Protein AF-A0A495PVV3-F1 (afdb_monomer)

pLDDT: mean 75.31, std 12.53, range [42.66, 89.19]

Solvent-accessible surface area (backbone atoms only — not comparable to full-atom values): 3676 Å² total; per-residue (Å²): 133,86,79,75,68,80,76,78,72,64,58,65,48,39,52,52,11,49,52,32,29,53,50,13,51,50,47,48,50,48,60,71,71,47,87,66,82,72,52,70,63,59,58,55,50,19,52,49,28,34,54,49,10,50,50,33,38,50,36,56,75,69,67,57,129

Nearest PDB structures (foldseek):
  7a0g-assembly1_HHH  TM=8.444E-01  e=4.142E+00  Serratia marcescens
  1cnt-assembly2_3  TM=7.073E-01  e=9.428E+00  Homo sapiens
  7p3r-assembly1_D  TM=4.610E-01  e=3.906E+00  Vibrio cholerae O1 biovar El Tor str. N16961
  7a0g-assembly1_DDD  TM=3.769E-01  e=3.906E+00  Serratia marcescens

Radius of gyration: 16.31 Å; Cα contacts (8 Å, |Δi|>4): 52; chains: 1; bounding box: 40×16×50 Å

Mean predicted aligned error: 9.44 Å

Secondary structure (DSSP, 8-state):
----------HHHHHHHHHHHHHHHHHHHHHHH--S---HHHHHHHHHHHHHHHHHHHHHHTT--

Structure (mmCIF, N/CA/C/O backbone):
data_AF-A0A495PVV3-F1
#
_entry.id   AF-A0A495PVV3-F1
#
loop_
_atom_site.group_PDB
_atom_site.id
_atom_site.type_symbol
_atom_site.label_atom_id
_atom_site.label_alt_id
_atom_site.label_comp_id
_atom_site.label_asym_id
_atom_site.label_entity_id
_atom_site.label_seq_id
_atom_site.pdbx_PDB_ins_code
_atom_site.Cartn_x
_atom_site.Cartn_y
_atom_site.Cartn_z
_atom_site.occupancy
_atom_site.B_iso_or_equiv
_atom_site.auth_seq_id
_atom_site.auth_comp_id
_atom_site.auth_asym_id
_atom_site.auth_atom_id
_atom_site.pdbx_PDB_model_num
ATOM 1 N N . MET A 1 1 ? -27.440 -3.054 28.882 1.00 42.66 1 MET A N 1
ATOM 2 C CA . MET A 1 1 ? -26.336 -2.359 28.191 1.00 42.66 1 MET A CA 1
ATOM 3 C C . MET A 1 1 ? -25.566 -3.434 27.451 1.00 42.66 1 MET A C 1
ATOM 5 O O . MET A 1 1 ? -24.892 -4.230 28.091 1.00 42.66 1 MET A O 1
ATOM 9 N N . GLU A 1 2 ? -25.807 -3.573 26.150 1.00 43.31 2 GLU A N 1
ATOM 10 C CA . GLU A 1 2 ? -25.111 -4.560 25.326 1.00 43.31 2 GLU A CA 1
ATOM 11 C C . GLU A 1 2 ? -23.656 -4.107 25.189 1.00 43.31 2 GLU A C 1
ATOM 13 O O . GLU A 1 2 ? -23.369 -3.076 24.586 1.00 43.31 2 GLU A O 1
ATOM 18 N N . ASN A 1 3 ? -22.742 -4.824 25.843 1.00 52.53 3 ASN A N 1
ATOM 19 C CA . ASN A 1 3 ? -21.312 -4.607 25.679 1.00 52.53 3 ASN A CA 1
ATOM 20 C C . ASN A 1 3 ? -20.933 -5.125 24.293 1.00 52.53 3 ASN A C 1
ATOM 22 O O . ASN A 1 3 ? -20.596 -6.298 24.129 1.00 52.53 3 ASN A O 1
ATOM 26 N N . SER A 1 4 ? -21.004 -4.255 23.287 1.00 55.72 4 SER A N 1
ATOM 27 C CA . SER A 1 4 ? -20.377 -4.488 21.994 1.00 55.72 4 SER A CA 1
ATOM 28 C C . SER A 1 4 ? -18.871 -4.581 22.233 1.00 55.72 4 SER A C 1
ATOM 30 O O . SER A 1 4 ? -18.176 -3.565 22.277 1.00 55.72 4 SER A O 1
ATOM 32 N N . VAL A 1 5 ? -18.380 -5.800 22.473 1.00 59.38 5 VAL A N 1
ATOM 33 C CA . VAL A 1 5 ? -16.950 -6.115 22.526 1.00 59.38 5 VAL A CA 1
ATOM 34 C C . VAL A 1 5 ? -16.322 -5.422 21.321 1.00 59.38 5 VAL A C 1
ATOM 36 O O . VAL A 1 5 ? -16.777 -5.692 20.206 1.00 59.38 5 VAL A O 1
ATOM 39 N N . PRO A 1 6 ? -15.352 -4.503 21.496 1.00 54.97 6 PRO A N 1
ATOM 40 C CA . PRO A 1 6 ? -14.735 -3.841 20.362 1.00 54.97 6 PRO A CA 1
ATOM 41 C C . PRO A 1 6 ? -14.153 -4.944 19.489 1.00 54.97 6 PRO A C 1
ATOM 43 O O . PRO A 1 6 ? -13.217 -5.641 19.884 1.00 54.97 6 PRO A O 1
ATOM 46 N N . GLN A 1 7 ? -14.791 -5.173 18.341 1.00 58.41 7 GLN A N 1
ATOM 47 C CA . GLN A 1 7 ? -14.395 -6.197 17.396 1.00 58.41 7 GLN A CA 1
ATOM 48 C C . GLN A 1 7 ? -12.957 -5.860 17.020 1.00 58.41 7 GLN A C 1
ATOM 50 O O . GLN A 1 7 ? -12.708 -4.862 16.345 1.00 58.41 7 GLN A O 1
ATOM 55 N N . LYS A 1 8 ? -12.002 -6.632 17.548 1.00 61.44 8 LYS A N 1
ATOM 56 C CA . LYS A 1 8 ? -10.568 -6.432 17.344 1.00 61.44 8 LYS A CA 1
ATOM 57 C C . LYS A 1 8 ? -10.294 -6.588 15.852 1.00 61.44 8 LYS A C 1
ATOM 59 O O . LYS A 1 8 ? -10.076 -7.693 15.366 1.00 61.44 8 LYS A O 1
ATOM 64 N N . ARG A 1 9 ? -10.383 -5.484 15.107 1.00 63.31 9 ARG A N 1
ATOM 65 C CA . ARG A 1 9 ? -10.059 -5.430 13.682 1.00 63.31 9 ARG A CA 1
ATOM 66 C C . ARG A 1 9 ? -8.594 -5.825 13.573 1.00 63.31 9 ARG A C 1
ATOM 68 O O . ARG A 1 9 ? -7.732 -5.171 14.158 1.00 63.31 9 ARG A O 1
ATOM 75 N N . ASN A 1 10 ? -8.314 -6.934 12.893 1.00 70.31 10 ASN A N 1
ATOM 76 C CA . ASN A 1 10 ? -6.944 -7.390 12.695 1.00 70.31 10 ASN A CA 1
ATOM 77 C C . ASN A 1 10 ? -6.238 -6.399 11.761 1.00 70.31 10 ASN A C 1
ATOM 79 O O . ASN A 1 10 ? -6.301 -6.521 10.541 1.00 70.31 10 ASN A O 1
ATOM 83 N N . ILE A 1 11 ? -5.560 -5.418 12.363 1.00 77.62 11 ILE A N 1
ATOM 84 C CA . ILE A 1 11 ? -4.712 -4.422 11.692 1.00 77.62 11 ILE A CA 1
ATOM 85 C C . ILE A 1 11 ? -3.687 -5.082 10.765 1.00 77.62 11 ILE A C 1
ATOM 87 O O . ILE A 1 11 ? -3.330 -4.507 9.748 1.00 77.62 11 ILE A O 1
ATOM 91 N N . TRP A 1 12 ? -3.280 -6.317 11.056 1.00 79.25 12 TRP A N 1
ATOM 92 C CA . TRP A 1 12 ? -2.376 -7.095 10.214 1.00 79.25 12 TRP A CA 1
ATOM 93 C C . TRP A 1 12 ? -2.870 -7.296 8.778 1.00 79.25 12 TRP A C 1
ATOM 95 O O . TRP A 1 12 ? -2.057 -7.179 7.870 1.00 79.25 12 TRP A O 1
ATOM 105 N N . HIS A 1 13 ? -4.172 -7.515 8.548 1.00 77.00 13 HIS A N 1
ATOM 106 C CA . HIS A 1 13 ? -4.709 -7.612 7.180 1.00 77.00 13 HIS A CA 1
ATOM 107 C C . HIS A 1 13 ? -4.674 -6.262 6.461 1.00 77.00 13 HIS A C 1
ATOM 109 O O . HIS A 1 13 ? -4.415 -6.205 5.265 1.00 77.00 13 HIS A O 1
ATOM 115 N N . LEU A 1 14 ? -4.865 -5.163 7.197 1.00 78.69 14 LEU A N 1
ATOM 116 C CA . LEU A 1 14 ? -4.717 -3.823 6.635 1.00 78.69 14 LEU A CA 1
ATOM 117 C C . LEU A 1 14 ? -3.260 -3.534 6.267 1.00 78.69 14 LEU A C 1
ATOM 119 O O . LEU A 1 14 ? -3.001 -3.038 5.176 1.00 78.69 14 LEU A O 1
ATOM 123 N N . VAL A 1 15 ? -2.309 -3.872 7.141 1.00 86.31 15 VAL A N 1
ATOM 124 C CA . VAL A 1 15 ? -0.882 -3.673 6.860 1.00 86.31 15 VAL A CA 1
ATOM 125 C C . VAL A 1 15 ? -0.456 -4.518 5.661 1.00 86.31 15 VAL A C 1
ATOM 127 O O . VAL A 1 15 ? 0.166 -3.972 4.758 1.00 86.31 15 VAL A O 1
ATOM 130 N N . LEU A 1 16 ? -0.839 -5.80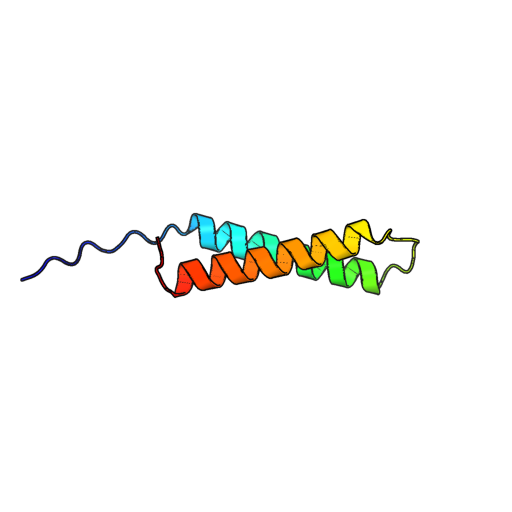0 5.596 1.00 84.88 16 LEU A N 1
ATOM 131 C CA . LEU A 1 16 ? -0.533 -6.666 4.450 1.00 84.88 16 LEU A CA 1
ATOM 132 C C . LEU A 1 16 ? -1.151 -6.138 3.151 1.00 84.88 16 LEU A C 1
ATOM 134 O O . LEU A 1 16 ? -0.455 -6.047 2.143 1.00 84.88 16 LEU A O 1
ATOM 138 N N . GLY A 1 17 ? -2.427 -5.744 3.184 1.00 82.75 17 GLY A N 1
ATOM 139 C CA . GLY A 1 17 ? -3.125 -5.212 2.017 1.00 82.75 17 GLY A CA 1
ATOM 140 C C . GLY A 1 17 ? -2.477 -3.936 1.479 1.00 82.75 17 GLY A C 1
ATOM 141 O O . GLY A 1 17 ? -2.254 -3.823 0.277 1.00 82.75 17 GLY A O 1
ATOM 142 N N . ILE A 1 18 ? -2.094 -3.006 2.362 1.00 87.31 18 ILE A N 1
ATOM 143 C CA . ILE A 1 18 ? -1.379 -1.777 1.982 1.00 87.31 18 ILE A CA 1
ATOM 144 C C . ILE A 1 18 ? 0.004 -2.104 1.414 1.00 87.31 18 ILE A C 1
ATOM 146 O O . ILE A 1 18 ? 0.387 -1.543 0.390 1.00 87.31 18 ILE A O 1
ATOM 150 N N . LEU A 1 19 ? 0.745 -3.020 2.042 1.00 88.88 19 LEU A N 1
ATOM 151 C CA . LEU A 1 19 ? 2.088 -3.395 1.597 1.00 88.88 19 LEU A CA 1
ATOM 152 C C . LEU A 1 19 ? 2.051 -4.019 0.197 1.00 88.88 19 LEU A C 1
ATOM 154 O O . LEU A 1 19 ? 2.833 -3.634 -0.672 1.00 88.88 19 LEU A O 1
ATOM 158 N N . PHE A 1 20 ? 1.095 -4.918 -0.046 1.00 86.81 20 PHE A N 1
ATOM 159 C CA . PHE A 1 20 ? 0.881 -5.528 -1.355 1.00 86.81 20 PHE A CA 1
ATOM 160 C C . PHE A 1 20 ? 0.365 -4.543 -2.395 1.00 86.81 20 PHE A C 1
ATOM 162 O O . PHE A 1 20 ? 0.816 -4.583 -3.536 1.00 86.81 20 PHE A O 1
ATOM 169 N N . PHE A 1 21 ? -0.517 -3.622 -2.013 1.00 87.00 21 PHE A N 1
ATOM 170 C CA . PHE A 1 21 ? -1.002 -2.589 -2.918 1.00 87.00 21 PHE A CA 1
ATOM 171 C C . PHE A 1 21 ? 0.126 -1.646 -3.360 1.00 87.00 21 PHE A C 1
ATOM 173 O O . PHE A 1 21 ? 0.290 -1.401 -4.554 1.00 87.00 21 PHE A O 1
ATOM 180 N N . ILE A 1 22 ? 0.951 -1.167 -2.422 1.00 88.75 22 ILE A N 1
ATOM 181 C CA . ILE A 1 22 ? 2.103 -0.304 -2.725 1.00 88.75 22 ILE A CA 1
ATOM 182 C C . ILE A 1 22 ? 3.124 -1.054 -3.584 1.00 88.75 22 ILE A C 1
ATOM 184 O O . ILE A 1 22 ? 3.579 -0.511 -4.589 1.00 88.75 22 ILE A O 1
ATOM 188 N N . TYR A 1 23 ? 3.457 -2.301 -3.234 1.00 85.88 23 TYR A N 1
ATOM 189 C CA . TYR A 1 23 ? 4.395 -3.114 -4.010 1.00 85.88 23 TYR A CA 1
ATOM 190 C C . TYR A 1 23 ? 3.874 -3.405 -5.423 1.00 85.88 23 TYR A C 1
ATOM 192 O O . TYR A 1 23 ? 4.620 -3.267 -6.387 1.00 85.88 23 TYR A O 1
ATOM 200 N N . GLY A 1 24 ? 2.587 -3.737 -5.563 1.00 85.44 24 GLY A N 1
ATOM 201 C CA . GLY A 1 24 ? 1.934 -3.955 -6.852 1.00 85.44 24 GLY A CA 1
ATOM 202 C C . GLY A 1 24 ? 1.931 -2.700 -7.726 1.00 85.44 24 GLY A C 1
ATOM 203 O O . GLY A 1 24 ? 2.305 -2.778 -8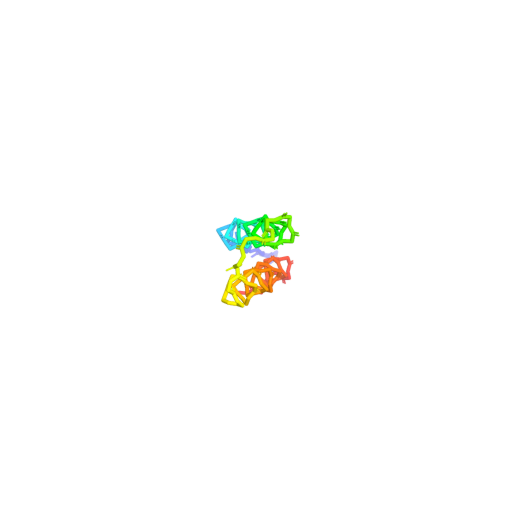.893 1.00 85.44 24 GLY A O 1
ATOM 204 N N . CYS A 1 25 ? 1.602 -1.533 -7.161 1.00 85.75 25 CYS A N 1
ATOM 205 C CA . CYS A 1 25 ? 1.679 -0.248 -7.865 1.00 85.75 25 CYS A CA 1
ATOM 206 C C . CYS A 1 25 ? 3.113 0.116 -8.266 1.00 85.75 25 CYS A C 1
ATOM 208 O O . CYS A 1 25 ? 3.341 0.530 -9.399 1.00 85.75 25 CYS A O 1
ATOM 210 N N . TYR A 1 26 ? 4.086 -0.062 -7.367 1.00 86.25 26 TYR A N 1
ATOM 211 C CA . TYR A 1 26 ? 5.499 0.179 -7.666 1.00 86.25 26 TYR A CA 1
ATOM 212 C C . TYR A 1 26 ? 5.996 -0.741 -8.782 1.00 86.25 26 TYR A C 1
ATOM 214 O O . TYR A 1 26 ? 6.638 -0.282 -9.724 1.00 86.25 26 TYR A O 1
ATOM 222 N N . LYS A 1 27 ? 5.651 -2.031 -8.713 1.00 83.12 27 LYS A N 1
ATOM 223 C CA . LYS A 1 27 ? 6.032 -3.013 -9.726 1.00 83.12 27 LYS A CA 1
ATOM 224 C C . LYS A 1 27 ? 5.379 -2.698 -11.069 1.00 83.12 27 LYS A C 1
ATOM 226 O O . LYS A 1 27 ? 6.080 -2.697 -12.068 1.00 83.12 27 LYS A O 1
ATOM 231 N N . LEU A 1 28 ? 4.095 -2.333 -11.092 1.00 83.44 28 LEU A N 1
ATOM 232 C CA . LEU A 1 28 ? 3.387 -1.917 -12.307 1.00 83.44 28 LEU A CA 1
ATOM 233 C C . LEU A 1 28 ? 3.992 -0.646 -12.927 1.00 83.44 28 LEU A C 1
ATOM 235 O O . LEU A 1 28 ? 4.146 -0.565 -14.146 1.00 83.44 28 LEU A O 1
ATOM 239 N N . TYR A 1 29 ? 4.386 0.324 -12.098 1.00 82.38 29 TYR A N 1
ATOM 240 C CA . TYR A 1 29 ? 5.076 1.535 -12.547 1.00 82.38 29 TYR A CA 1
ATOM 241 C C . TYR A 1 29 ? 6.467 1.227 -13.117 1.00 82.38 29 TYR A C 1
ATOM 243 O O . TYR A 1 29 ? 6.819 1.724 -14.188 1.00 82.38 29 TYR A O 1
ATOM 251 N N . SER A 1 30 ? 7.230 0.360 -12.445 1.00 79.94 30 SER A N 1
ATOM 252 C CA . SER A 1 30 ? 8.533 -0.116 -12.919 1.00 79.94 30 SER A CA 1
ATOM 253 C C . SER A 1 30 ? 8.401 -0.866 -14.245 1.00 79.94 30 SER A C 1
ATOM 255 O O . SER A 1 30 ? 9.126 -0.546 -15.175 1.00 79.94 30 SER A O 1
ATOM 257 N N . ASN A 1 31 ? 7.414 -1.757 -14.375 1.00 74.12 31 ASN A N 1
ATOM 258 C CA . ASN A 1 31 ? 7.079 -2.476 -15.612 1.00 74.12 31 ASN A CA 1
ATOM 259 C C . ASN A 1 31 ? 6.718 -1.551 -16.776 1.00 74.12 31 ASN A C 1
ATOM 261 O O . ASN A 1 31 ? 6.933 -1.900 -17.931 1.00 74.12 31 ASN A O 1
ATOM 265 N N . THR A 1 32 ? 6.128 -0.391 -16.488 1.00 72.00 32 THR A N 1
ATOM 266 C CA . THR A 1 32 ? 5.744 0.576 -17.525 1.00 72.00 32 THR A CA 1
ATOM 267 C C . THR A 1 32 ? 6.917 1.477 -17.921 1.00 72.00 32 THR A C 1
ATOM 269 O O . THR A 1 32 ? 6.993 1.921 -19.062 1.00 72.00 32 THR A O 1
ATOM 272 N N . THR A 1 33 ? 7.825 1.761 -16.985 1.00 72.00 33 THR A N 1
ATOM 273 C CA . THR A 1 33 ? 8.961 2.679 -17.186 1.00 72.00 33 THR A CA 1
ATOM 274 C C . THR A 1 33 ? 10.185 1.962 -17.755 1.00 72.00 33 THR A C 1
ATOM 276 O O . THR A 1 33 ? 10.917 2.514 -18.575 1.00 72.00 33 THR A O 1
ATOM 279 N N . THR A 1 34 ? 10.409 0.724 -17.328 1.00 63.81 34 THR A N 1
ATOM 280 C CA . THR A 1 34 ? 11.540 -0.102 -17.727 1.00 63.81 34 THR A CA 1
ATOM 281 C C . THR A 1 34 ? 11.079 -1.026 -18.846 1.00 63.81 34 THR A C 1
ATOM 283 O O . THR A 1 34 ? 10.593 -2.127 -18.613 1.00 63.81 34 THR A O 1
ATOM 286 N N . THR A 1 35 ? 11.227 -0.562 -20.087 1.00 58.88 35 THR A N 1
ATOM 287 C CA . THR A 1 35 ? 10.960 -1.317 -21.329 1.00 58.88 35 THR A CA 1
ATOM 288 C C . THR A 1 35 ? 11.980 -2.449 -21.563 1.00 58.88 35 THR A C 1
ATOM 290 O O . THR A 1 35 ? 12.334 -2.744 -22.699 1.00 58.88 35 THR A O 1
ATOM 293 N N . GLU A 1 36 ? 12.520 -3.044 -20.500 1.00 56.62 36 GLU A N 1
ATOM 294 C CA . GLU A 1 36 ? 13.489 -4.137 -20.567 1.00 56.62 36 GLU A CA 1
ATOM 295 C C . GLU A 1 36 ? 12.738 -5.444 -20.335 1.00 56.62 36 GLU A C 1
ATOM 297 O O . GLU A 1 36 ? 12.622 -5.895 -19.203 1.00 56.62 36 GLU A O 1
ATOM 302 N N . ASP A 1 37 ? 12.154 -5.994 -21.404 1.00 57.28 37 ASP A N 1
ATOM 303 C CA . ASP A 1 37 ? 11.691 -7.385 -21.519 1.00 57.28 37 ASP A CA 1
ATOM 304 C 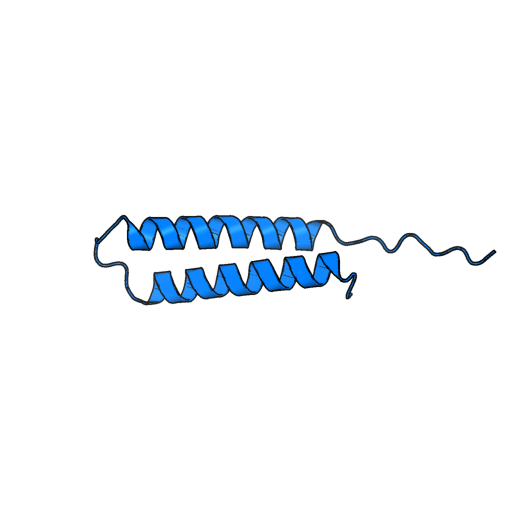C . ASP A 1 37 ? 11.051 -7.994 -20.255 1.00 57.28 37 ASP A C 1
ATOM 306 O O . ASP A 1 37 ? 11.268 -9.163 -19.916 1.00 57.28 37 ASP A O 1
ATOM 310 N N . GLU A 1 38 ? 10.238 -7.218 -19.530 1.00 55.59 38 GLU A N 1
ATOM 311 C CA . GLU A 1 38 ? 9.560 -7.720 -18.344 1.00 55.59 38 GLU A CA 1
ATOM 312 C C . GLU A 1 38 ? 8.405 -8.612 -18.802 1.00 55.59 38 GLU A C 1
ATOM 314 O O . GLU A 1 38 ? 7.274 -8.183 -19.034 1.00 55.59 38 GLU A O 1
ATOM 319 N N . THR A 1 39 ? 8.755 -9.888 -18.971 1.00 65.56 39 THR A N 1
ATOM 320 C CA . THR A 1 39 ? 7.878 -11.049 -19.129 1.00 65.56 39 THR A CA 1
ATOM 321 C C . THR A 1 39 ? 6.505 -10.826 -18.495 1.00 65.56 39 THR A C 1
ATOM 323 O O . THR A 1 39 ? 6.389 -10.407 -17.343 1.00 65.56 39 THR A O 1
ATOM 326 N N . THR A 1 40 ? 5.449 -11.190 -19.232 1.00 73.50 40 THR A N 1
ATOM 327 C CA . THR A 1 40 ? 4.019 -11.116 -18.860 1.00 73.50 40 THR A CA 1
ATOM 328 C C . THR A 1 40 ? 3.727 -11.535 -17.411 1.00 73.50 40 THR A C 1
ATOM 330 O O . THR A 1 40 ? 2.787 -11.048 -16.788 1.00 73.50 40 THR A O 1
ATOM 333 N N . PHE A 1 41 ? 4.573 -12.400 -16.853 1.00 78.12 41 PHE A N 1
ATOM 334 C CA . PHE A 1 41 ? 4.583 -12.826 -15.461 1.00 78.12 41 PHE A CA 1
ATOM 335 C C . PHE A 1 41 ? 4.624 -11.669 -14.442 1.00 78.12 41 PHE A C 1
ATOM 337 O O . PHE A 1 41 ? 3.843 -11.677 -13.492 1.00 78.12 41 PHE A O 1
ATOM 344 N N . GLY A 1 42 ? 5.466 -10.648 -14.648 1.00 78.00 42 GLY A N 1
ATOM 345 C CA . GLY A 1 42 ? 5.553 -9.483 -13.757 1.00 78.00 42 GLY A CA 1
ATOM 346 C C . GLY A 1 42 ? 4.253 -8.676 -13.725 1.00 78.00 42 GLY A C 1
ATOM 347 O O . GLY A 1 42 ? 3.784 -8.279 -12.658 1.00 78.00 42 GLY A O 1
ATOM 348 N N . TYR A 1 43 ? 3.610 -8.542 -14.886 1.00 80.06 43 TYR A N 1
ATOM 349 C CA . TYR A 1 43 ? 2.338 -7.839 -15.030 1.00 80.06 43 TYR A CA 1
ATOM 350 C C . TYR A 1 43 ? 1.180 -8.593 -14.359 1.00 80.06 43 TYR A C 1
ATOM 352 O O . TYR A 1 43 ? 0.381 -8.001 -13.634 1.00 80.06 43 TYR A O 1
ATOM 360 N N . VAL A 1 44 ? 1.120 -9.919 -14.533 1.00 85.12 44 VAL A N 1
ATOM 361 C CA . VAL A 1 44 ? 0.118 -10.781 -13.879 1.00 85.12 44 VAL A CA 1
ATOM 362 C C . VAL A 1 44 ? 0.262 -10.727 -12.356 1.00 85.12 44 VAL A C 1
ATOM 364 O O . VAL A 1 44 ? -0.737 -10.607 -11.646 1.00 85.12 44 VAL A O 1
ATOM 367 N N . ILE A 1 45 ? 1.496 -10.755 -11.847 1.00 84.81 45 ILE A N 1
ATOM 368 C CA . ILE A 1 45 ? 1.776 -10.633 -10.412 1.00 84.81 45 ILE A CA 1
ATOM 369 C C . ILE A 1 45 ? 1.375 -9.253 -9.884 1.00 84.81 45 ILE A C 1
ATOM 371 O O . ILE A 1 45 ? 0.749 -9.169 -8.827 1.00 84.81 45 ILE A O 1
ATOM 375 N N . ALA A 1 46 ? 1.691 -8.178 -10.610 1.00 84.06 46 ALA A N 1
ATOM 376 C CA . ALA A 1 46 ? 1.324 -6.823 -10.209 1.00 84.06 46 ALA A CA 1
ATOM 377 C C . ALA A 1 46 ? -0.202 -6.665 -10.092 1.00 84.06 46 ALA A C 1
ATOM 379 O O . ALA A 1 46 ? -0.695 -6.184 -9.072 1.00 84.06 46 ALA A O 1
ATOM 380 N N . ILE A 1 47 ? -0.958 -7.151 -11.083 1.00 86.88 47 ILE A N 1
ATOM 381 C CA . ILE A 1 47 ? -2.428 -7.151 -11.048 1.00 86.88 47 ILE A CA 1
ATOM 382 C C . ILE A 1 47 ? -2.948 -7.996 -9.879 1.00 86.88 47 ILE A C 1
ATOM 384 O O . ILE A 1 47 ? -3.851 -7.557 -9.167 1.00 86.88 47 ILE A O 1
ATOM 388 N N . GLY A 1 48 ? -2.365 -9.176 -9.646 1.00 89.19 48 GLY A N 1
ATOM 389 C CA . GLY A 1 48 ? -2.720 -10.043 -8.524 1.00 89.19 48 GLY A CA 1
ATOM 390 C C . GLY A 1 48 ? -2.540 -9.350 -7.173 1.00 89.19 48 GLY A C 1
ATOM 391 O O . GLY A 1 48 ? -3.463 -9.344 -6.363 1.00 89.19 48 GLY A O 1
ATOM 392 N N . PHE A 1 49 ? -1.397 -8.696 -6.951 1.00 88.75 49 PHE A N 1
ATOM 393 C CA . PHE A 1 49 ? -1.129 -7.962 -5.713 1.00 88.75 49 PHE A CA 1
ATOM 394 C C . PHE A 1 49 ? -2.026 -6.740 -5.527 1.00 88.75 49 PHE A C 1
ATOM 396 O O . PHE A 1 49 ? -2.474 -6.490 -4.410 1.00 88.75 49 PHE A O 1
ATOM 403 N N . ILE A 1 50 ? -2.337 -6.008 -6.599 1.00 87.94 50 ILE A N 1
ATOM 404 C CA . ILE A 1 50 ? -3.261 -4.869 -6.538 1.00 87.94 50 ILE A CA 1
ATOM 405 C C . ILE A 1 50 ? -4.673 -5.352 -6.186 1.00 87.94 50 ILE A C 1
ATOM 407 O O . ILE A 1 50 ? -5.285 -4.823 -5.260 1.00 87.94 50 ILE A O 1
ATOM 411 N N . ALA A 1 51 ? -5.179 -6.383 -6.869 1.00 88.19 51 ALA A N 1
ATOM 412 C CA . ALA A 1 51 ? -6.505 -6.940 -6.606 1.00 88.19 51 ALA A CA 1
ATOM 413 C C . ALA A 1 51 ? -6.610 -7.523 -5.188 1.00 88.19 51 ALA A C 1
ATOM 415 O 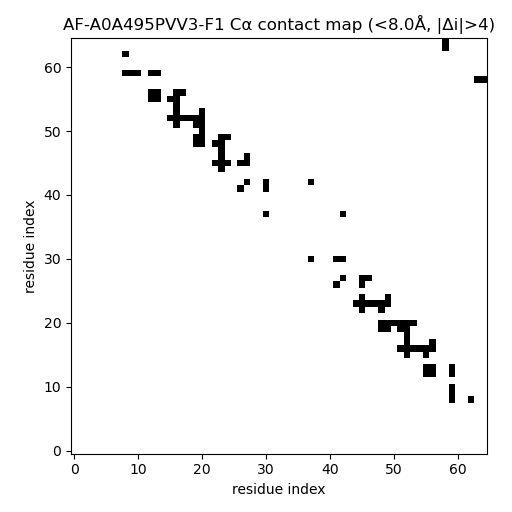O . ALA A 1 51 ? -7.584 -7.259 -4.481 1.00 88.19 51 ALA A O 1
ATOM 416 N N . PHE A 1 52 ? -5.589 -8.263 -4.747 1.00 87.06 52 PHE A N 1
ATOM 417 C CA . PHE A 1 52 ? -5.532 -8.839 -3.405 1.00 87.06 52 PHE A CA 1
ATOM 418 C C . PHE A 1 52 ? -5.423 -7.754 -2.327 1.00 87.06 52 PHE A C 1
ATOM 420 O O . PHE A 1 52 ? -6.152 -7.792 -1.339 1.00 87.06 52 PHE A O 1
ATOM 427 N N . GLY A 1 53 ? -4.585 -6.737 -2.548 1.00 85.94 53 GLY A N 1
ATOM 428 C CA . GLY A 1 53 ? -4.439 -5.591 -1.653 1.00 85.94 53 GLY A CA 1
ATOM 429 C C . GLY A 1 53 ? -5.739 -4.803 -1.494 1.00 85.94 53 GLY A C 1
ATOM 430 O O . GLY A 1 53 ? -6.140 -4.517 -0.368 1.00 85.94 53 GLY A O 1
ATOM 431 N N . ILE A 1 54 ? -6.447 -4.520 -2.597 1.00 86.38 54 ILE A N 1
ATOM 432 C CA . ILE A 1 54 ? -7.767 -3.865 -2.570 1.00 86.38 54 ILE A CA 1
ATOM 433 C C . ILE A 1 54 ? -8.797 -4.738 -1.844 1.00 86.38 54 ILE A C 1
ATOM 435 O O . ILE A 1 54 ? -9.579 -4.215 -1.051 1.00 86.38 54 ILE A O 1
ATOM 439 N N . TYR A 1 55 ? -8.807 -6.052 -2.087 1.00 85.12 55 TYR A N 1
ATOM 440 C CA . TYR A 1 55 ? -9.736 -6.974 -1.432 1.00 85.12 55 TYR A CA 1
ATOM 441 C C . TYR A 1 55 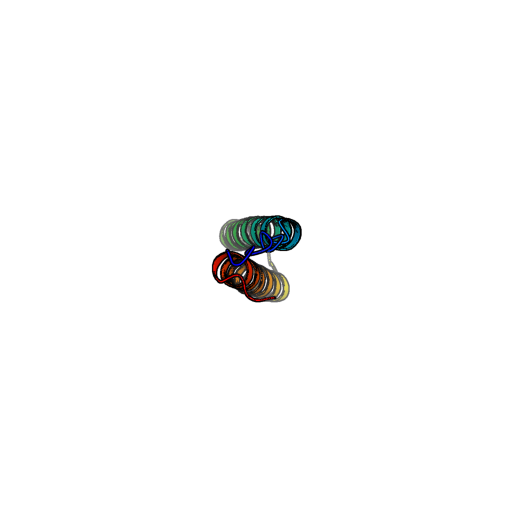? -9.523 -7.027 0.085 1.00 85.12 55 TYR A C 1
ATOM 443 O O . TYR A 1 55 ? -10.490 -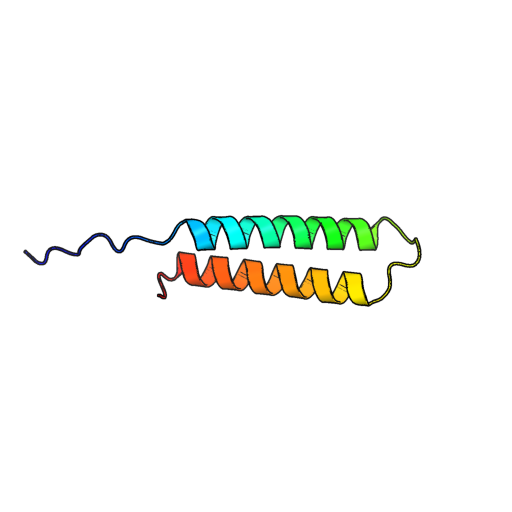6.902 0.838 1.00 85.12 55 TYR A O 1
ATOM 451 N N . ASP A 1 56 ? -8.275 -7.137 0.543 1.00 82.62 56 ASP A N 1
ATOM 452 C CA . ASP A 1 56 ? -7.939 -7.137 1.971 1.00 82.62 56 ASP A CA 1
ATOM 453 C C . ASP A 1 56 ? -8.272 -5.794 2.630 1.00 82.62 56 ASP A C 1
ATOM 455 O O . ASP A 1 56 ? -8.831 -5.759 3.732 1.00 82.62 56 ASP A O 1
ATOM 459 N N . LEU A 1 57 ? -8.022 -4.681 1.933 1.00 83.12 57 LEU A N 1
ATOM 460 C CA . LEU A 1 57 ? -8.408 -3.353 2.400 1.00 83.12 57 LEU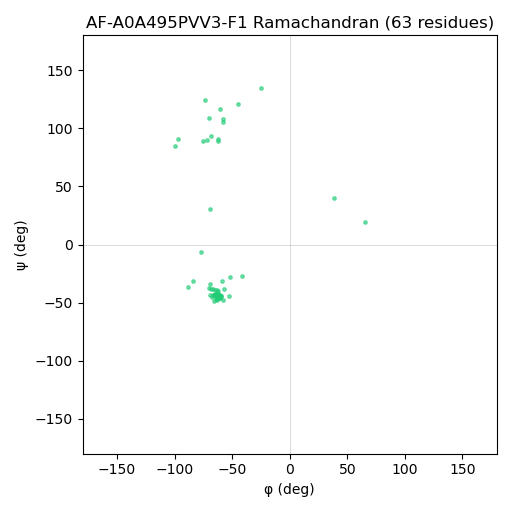 A CA 1
ATOM 461 C C . LEU A 1 57 ? -9.935 -3.246 2.521 1.00 83.12 57 LEU A C 1
ATOM 463 O O . LEU A 1 57 ? -10.449 -2.854 3.568 1.00 83.12 57 LEU A O 1
ATOM 467 N N . TYR A 1 58 ? -10.677 -3.668 1.495 1.00 81.88 58 TYR A N 1
ATOM 468 C CA . TYR A 1 58 ? -12.140 -3.684 1.503 1.00 81.88 58 TYR A CA 1
ATOM 469 C C . TYR A 1 58 ? -12.694 -4.565 2.627 1.00 81.88 58 TYR A C 1
ATOM 471 O O . TYR A 1 58 ? -13.588 -4.142 3.362 1.00 81.88 58 TYR A O 1
ATOM 479 N N . LYS A 1 59 ? -12.133 -5.763 2.818 1.00 77.81 59 LYS A N 1
ATOM 480 C CA . LYS A 1 59 ? -12.499 -6.686 3.896 1.00 77.81 59 LYS A CA 1
ATOM 481 C C . LYS A 1 59 ? -12.276 -6.047 5.270 1.00 77.81 59 LYS A C 1
ATOM 483 O O . LYS A 1 59 ? -13.166 -6.095 6.123 1.00 77.81 59 LYS A O 1
ATOM 488 N N . TYR A 1 60 ? -11.141 -5.372 5.455 1.00 76.31 60 TYR A N 1
ATOM 489 C CA . TYR A 1 60 ? -10.817 -4.654 6.684 1.00 76.31 60 TYR A CA 1
ATOM 490 C C . TYR A 1 60 ? -11.753 -3.466 6.953 1.00 76.31 60 TYR A C 1
ATOM 492 O O . TYR A 1 60 ? -12.165 -3.246 8.099 1.00 76.31 60 TYR A O 1
ATOM 500 N N . TYR A 1 61 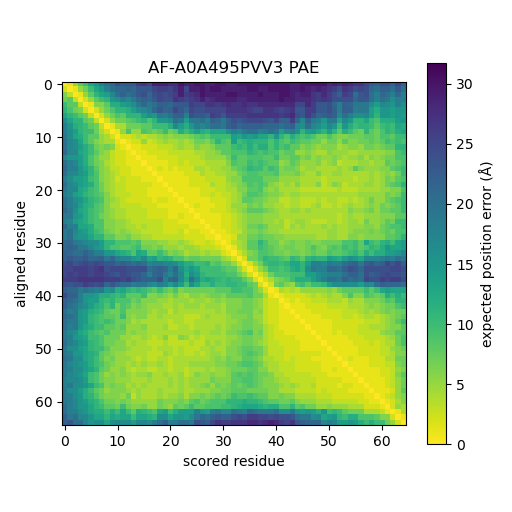? -12.093 -2.677 5.928 1.00 75.75 61 TYR A N 1
ATOM 501 C CA . TYR A 1 61 ? -13.005 -1.536 6.061 1.00 75.75 61 TYR A CA 1
ATOM 502 C C . TYR A 1 61 ? -14.448 -1.970 6.308 1.00 75.75 61 TYR A C 1
ATOM 504 O O . TYR A 1 61 ? -15.129 -1.363 7.131 1.00 75.75 61 TYR A O 1
ATOM 512 N N . LYS A 1 62 ? -14.887 -3.058 5.672 1.00 75.69 62 LYS A N 1
ATOM 513 C CA . LYS A 1 62 ? -16.226 -3.628 5.848 1.00 75.69 62 LYS A CA 1
ATOM 514 C C . LYS A 1 62 ? -16.385 -4.418 7.154 1.00 75.69 62 LYS A C 1
ATOM 516 O O . LYS A 1 62 ? -17.490 -4.837 7.478 1.00 75.69 62 LYS A O 1
ATOM 521 N N . GLY A 1 63 ? -15.304 -4.628 7.911 1.00 64.06 63 GLY A N 1
ATOM 522 C CA . GLY A 1 63 ? -15.338 -5.371 9.176 1.00 64.06 63 GLY A CA 1
ATOM 523 C C . GLY A 1 63 ? -15.705 -6.849 9.008 1.00 64.06 63 GLY A C 1
ATOM 524 O O . GLY A 1 63 ? -16.130 -7.489 9.972 1.00 64.06 63 GLY A O 1
ATOM 525 N N . MET A 1 64 ? -15.561 -7.392 7.793 1.00 58.72 64 MET A N 1
ATOM 526 C CA . MET A 1 64 ? -15.848 -8.797 7.509 1.00 58.72 6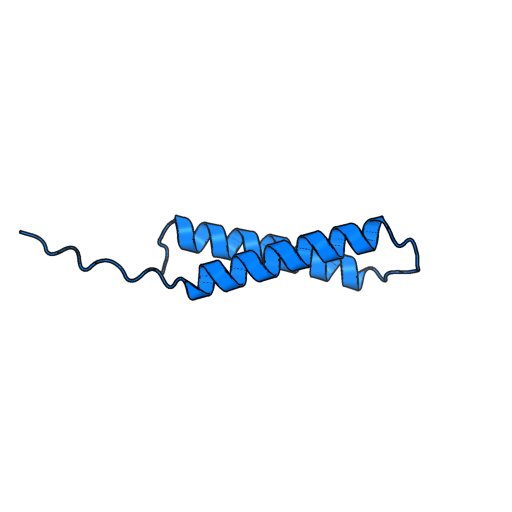4 MET A CA 1
ATOM 527 C C . MET A 1 64 ? -14.727 -9.655 8.108 1.00 58.72 64 MET A C 1
ATOM 529 O O . MET A 1 64 ? -13.554 -9.411 7.823 1.00 58.72 64 MET A O 1
ATOM 533 N N . LYS A 1 65 ? -15.093 -10.618 8.967 1.00 54.81 65 LYS A N 1
ATOM 534 C CA . LYS A 1 65 ? -14.176 -11.615 9.555 1.00 54.81 65 LYS A CA 1
ATOM 535 C C . LYS A 1 65 ? -13.379 -12.349 8.477 1.00 54.81 65 LYS A C 1
ATOM 537 O O . LYS A 1 65 ? -13.959 -12.732 7.441 1.00 54.81 65 LYS A O 1
#

Organism: NCBI:txid270921

Foldseek 3Di:
DPPPPPLPLPCVLLVQLVVLLVVLVVLVVCVVVPPPPPPCVSPVSSVVSNVSSVVSNVCSVVVPD

Sequence (65 aa):
MENSVPQKRNIWHLVLGILFFIYGCYKLYSNTTTTEDETTFGYVIAIGFIAFGIYDLYKYYKGMK